Protein AF-A0A3S0AUT8-F1 (afdb_monomer)

Nearest PDB structures (foldseek):
  6fco-assembly3_F  TM=9.047E-01  e=3.636E-08  Thermochaetoides thermophila DSM 1495
  9jb5-assembly1_B  TM=8.619E-01  e=1.360E-07  Arabidopsis thaliana
  3t3k-assembly1_A  TM=8.242E-01  e=2.477E-07  Homo sapiens
  3s5d-assembly1_A-2  TM=8.615E-01  e=8.218E-07  Homo sapiens
  8pk8-assembly1_E  TM=8.365E-01  e=6.089E-07  Homo sapiens

Mean predicted aligned error: 2.94 Å

Radius of gyration: 12.82 Å; Cα contacts (8 Å, |Δi|>4): 149; chains: 1; bounding box: 31×25×32 Å

Foldseek 3Di:
DPLVVLVVLLVVLLVLVVVQCVVFPPVPQWDWDADPQWIWIQHPLGIKTWHADSVVSWIWIADSVPGIFTFHDDPNFTATPVGDTDQVVCCVVVVTRGDRD

Sequence (101 aa):
MKDSDFSIQVTNILNKIVEIIEAEDKEQLIDIDLSDNILTIVNEHGTYVINKQSAVKEIWLSSPVSGPFHFSYQAGVWQSRNGAILDKLLSDELQIKIDLK

Structure (mmCIF, N/CA/C/O backbone):
data_AF-A0A3S0AUT8-F1
#
_entry.id   AF-A0A3S0AUT8-F1
#
loop_
_atom_site.group_PDB
_atom_site.id
_atom_site.type_symbol
_atom_site.label_atom_id
_atom_site.label_alt_id
_atom_site.label_comp_id
_atom_site.label_asym_id
_atom_site.label_entity_id
_atom_site.label_seq_id
_atom_site.pdbx_PDB_ins_code
_atom_site.Cartn_x
_atom_site.Cartn_y
_atom_site.Cartn_z
_atom_site.occupancy
_atom_site.B_iso_or_equiv
_atom_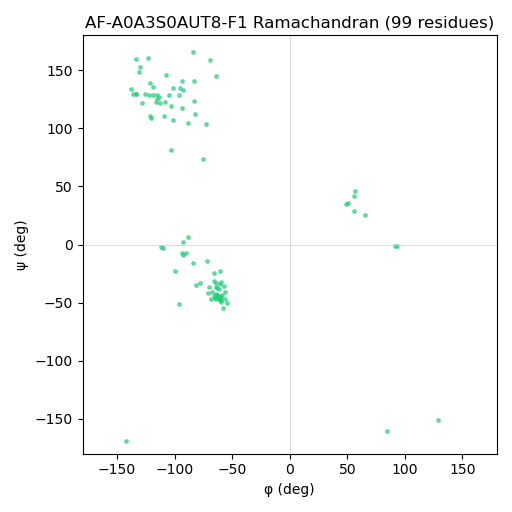site.auth_seq_id
_atom_site.auth_comp_id
_atom_site.auth_asym_id
_atom_site.auth_atom_id
_atom_site.pdbx_PDB_model_num
ATOM 1 N N . MET A 1 1 ? 13.085 3.262 -16.234 1.00 61.56 1 MET A N 1
ATOM 2 C CA . MET A 1 1 ? 13.179 3.847 -14.881 1.00 61.56 1 MET A CA 1
ATOM 3 C C . MET A 1 1 ? 14.428 3.311 -14.197 1.00 61.56 1 MET A C 1
ATOM 5 O O . MET A 1 1 ? 14.578 2.085 -14.154 1.00 61.56 1 MET A O 1
ATOM 9 N N . LYS A 1 2 ? 15.342 4.181 -13.744 1.00 75.44 2 LYS A N 1
ATOM 10 C CA . LYS A 1 2 ? 16.492 3.745 -12.931 1.00 75.44 2 LYS A CA 1
ATOM 11 C C . LYS A 1 2 ? 15.992 3.293 -11.555 1.00 75.44 2 LYS A C 1
ATOM 13 O O . LYS A 1 2 ? 14.899 3.672 -11.142 1.00 75.44 2 LYS A O 1
ATOM 18 N N . ASP A 1 3 ? 16.768 2.480 -10.850 1.00 73.81 3 ASP A N 1
ATOM 19 C CA . ASP A 1 3 ? 16.342 1.906 -9.561 1.00 73.81 3 ASP A CA 1
ATOM 20 C C . ASP A 1 3 ? 16.166 2.976 -8.470 1.00 73.81 3 ASP A C 1
ATOM 22 O O . ASP A 1 3 ? 15.276 2.868 -7.622 1.00 73.81 3 ASP A O 1
ATOM 26 N N . SER A 1 4 ? 16.964 4.047 -8.541 1.00 80.62 4 SER A N 1
ATOM 27 C CA . SER A 1 4 ? 16.810 5.251 -7.720 1.00 80.62 4 SER A CA 1
ATOM 28 C C . SER A 1 4 ? 15.455 5.921 -7.937 1.00 80.62 4 SER A C 1
ATOM 30 O O . SER A 1 4 ? 14.771 6.253 -6.975 1.00 80.62 4 SER A O 1
ATOM 32 N N . ASP A 1 5 ? 15.047 6.065 -9.197 1.00 88.12 5 ASP A N 1
ATOM 33 C CA . ASP A 1 5 ? 13.819 6.765 -9.576 1.00 88.12 5 ASP A CA 1
ATOM 34 C C . ASP A 1 5 ? 12.590 5.984 -9.096 1.00 88.12 5 ASP A C 1
ATOM 36 O O . ASP A 1 5 ? 11.661 6.569 -8.548 1.00 88.12 5 ASP A O 1
ATOM 40 N N . PHE A 1 6 ? 12.623 4.65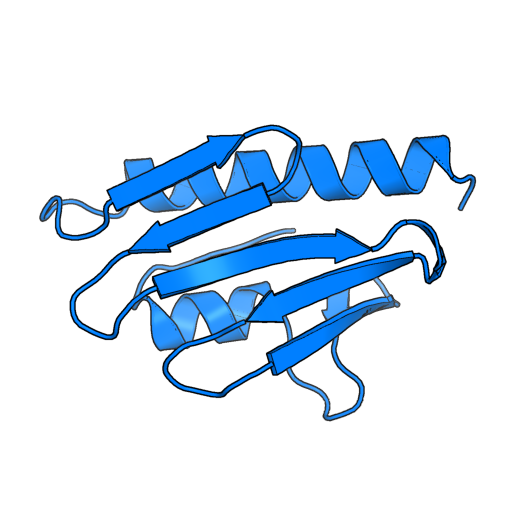2 -9.233 1.00 88.94 6 PHE A N 1
ATOM 41 C CA . PHE A 1 6 ? 11.583 3.764 -8.706 1.00 88.94 6 PHE A CA 1
ATOM 42 C C . PHE A 1 6 ? 11.459 3.893 -7.190 1.00 88.94 6 PHE A C 1
ATOM 44 O O . PHE A 1 6 ? 10.360 4.037 -6.662 1.00 88.94 6 PHE A O 1
ATOM 51 N N . SER A 1 7 ? 12.592 3.851 -6.485 1.00 90.00 7 SER A N 1
ATOM 52 C CA . SER A 1 7 ? 12.587 3.940 -5.028 1.00 90.00 7 SER A CA 1
ATOM 53 C C . SER A 1 7 ? 11.994 5.258 -4.551 1.00 90.00 7 SER A C 1
ATOM 55 O O . SER A 1 7 ? 11.121 5.228 -3.693 1.00 90.00 7 SER A O 1
ATOM 57 N N . ILE A 1 8 ? 12.413 6.381 -5.140 1.00 92.62 8 ILE A N 1
ATOM 58 C CA . ILE A 1 8 ? 11.878 7.709 -4.814 1.00 92.62 8 ILE A CA 1
ATOM 59 C C . ILE A 1 8 ? 10.378 7.774 -5.120 1.00 92.62 8 ILE A C 1
ATOM 61 O O . ILE A 1 8 ? 9.607 8.260 -4.297 1.00 92.62 8 ILE A O 1
ATOM 65 N N . GLN A 1 9 ? 9.946 7.248 -6.270 1.00 92.88 9 GLN A N 1
ATOM 66 C CA . GLN A 1 9 ? 8.534 7.234 -6.647 1.00 92.88 9 GLN A CA 1
ATOM 67 C C . GLN A 1 9 ? 7.678 6.466 -5.633 1.00 92.88 9 GLN A C 1
ATOM 69 O O . GLN A 1 9 ? 6.642 6.977 -5.212 1.00 92.88 9 GLN A O 1
ATOM 74 N N . VAL A 1 10 ? 8.101 5.265 -5.226 1.00 94.50 10 VAL A N 1
ATOM 75 C CA . VAL A 1 10 ? 7.352 4.463 -4.247 1.00 94.50 10 VAL A CA 1
ATOM 76 C C . VAL A 1 10 ? 7.337 5.150 -2.886 1.00 94.50 10 VAL A C 1
ATOM 78 O O . VAL A 1 10 ? 6.269 5.265 -2.298 1.00 94.50 10 VAL A O 1
ATOM 81 N N . THR A 1 11 ? 8.472 5.675 -2.411 1.00 94.75 11 THR A N 1
ATOM 82 C CA . THR A 1 11 ? 8.531 6.416 -1.140 1.00 94.75 11 THR A CA 1
ATOM 83 C C . THR A 1 11 ? 7.560 7.599 -1.135 1.00 94.75 11 THR A C 1
ATOM 85 O O . THR A 1 11 ? 6.784 7.747 -0.195 1.00 94.75 11 THR A O 1
ATOM 88 N N . ASN A 1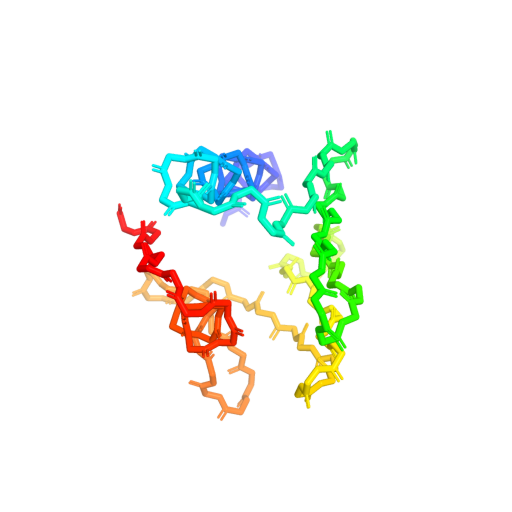 12 ? 7.536 8.403 -2.203 1.00 95.00 12 ASN A N 1
ATOM 89 C CA . ASN A 1 12 ? 6.622 9.543 -2.313 1.00 95.00 12 ASN A CA 1
ATOM 90 C C . ASN A 1 12 ? 5.152 9.113 -2.276 1.00 95.00 12 ASN A C 1
ATOM 92 O O . ASN A 1 12 ? 4.326 9.792 -1.677 1.00 95.00 12 ASN A O 1
ATOM 96 N N . ILE A 1 13 ? 4.825 7.984 -2.903 1.00 95.62 13 ILE A N 1
ATOM 97 C CA . ILE A 1 13 ? 3.457 7.465 -2.923 1.00 95.62 13 ILE A CA 1
ATOM 98 C C . ILE A 1 13 ? 3.036 6.936 -1.557 1.00 95.62 13 ILE A C 1
ATOM 100 O O . ILE A 1 13 ? 1.922 7.224 -1.137 1.00 95.62 13 ILE A O 1
ATOM 104 N N . LEU A 1 14 ? 3.908 6.215 -0.848 1.00 97.12 14 LEU A N 1
ATOM 105 C CA . LEU A 1 14 ? 3.603 5.748 0.506 1.00 97.12 14 LEU A CA 1
ATOM 106 C C . LEU A 1 14 ? 3.360 6.928 1.455 1.00 97.12 14 LEU A C 1
ATOM 108 O O . LEU A 1 14 ? 2.355 6.926 2.154 1.00 97.12 14 LEU A O 1
ATOM 112 N N . ASN A 1 15 ? 4.205 7.965 1.406 1.00 96.88 15 ASN A N 1
ATOM 113 C CA . ASN A 1 15 ? 3.986 9.195 2.177 1.00 96.88 15 ASN A CA 1
ATOM 114 C C . ASN A 1 15 ? 2.650 9.865 1.821 1.00 96.88 15 ASN A C 1
ATOM 116 O O . ASN A 1 15 ? 1.899 10.246 2.709 1.00 96.88 15 ASN A O 1
ATOM 120 N N . LYS A 1 16 ? 2.310 9.951 0.529 1.00 96.94 16 LYS A N 1
ATOM 121 C CA . LYS A 1 16 ? 1.038 10.536 0.087 1.00 96.94 16 LYS A CA 1
ATOM 122 C C . LYS A 1 16 ? -0.177 9.747 0.589 1.00 96.94 16 LYS A C 1
ATOM 124 O O . LYS A 1 16 ? -1.189 10.350 0.923 1.00 96.94 16 LYS A O 1
ATOM 129 N N . ILE A 1 17 ? -0.097 8.414 0.644 1.00 97.62 17 ILE A N 1
ATOM 130 C CA . ILE A 1 17 ? -1.163 7.584 1.230 1.00 97.62 17 ILE A CA 1
ATOM 131 C C . ILE A 1 17 ? -1.333 7.918 2.715 1.00 97.62 17 ILE A C 1
ATOM 133 O O . ILE A 1 17 ? -2.467 8.089 3.152 1.00 97.62 17 ILE A O 1
ATOM 137 N N . VAL A 1 18 ? -0.228 8.058 3.459 1.00 97.56 18 VAL A N 1
ATOM 138 C CA . VAL A 1 18 ? -0.261 8.455 4.876 1.00 97.56 18 VAL A CA 1
ATOM 139 C C . VAL A 1 18 ? -0.952 9.803 5.046 1.00 97.56 18 VAL A C 1
ATOM 141 O O . VAL A 1 18 ? -1.957 9.879 5.744 1.00 97.56 18 VAL A O 1
ATOM 144 N N . GLU A 1 19 ? -0.489 10.830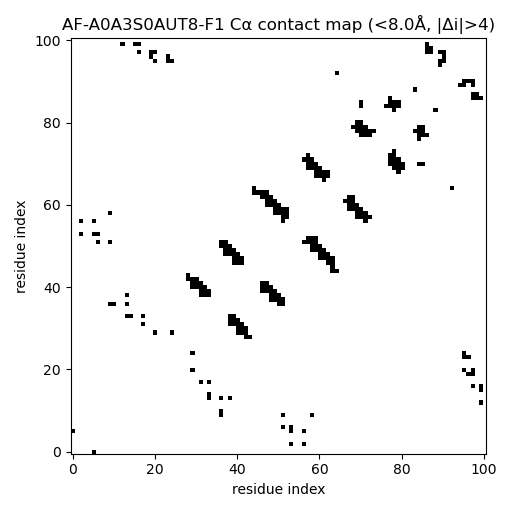 4.331 1.00 97.12 19 GLU A N 1
ATOM 145 C CA . GLU A 1 19 ? -1.051 12.186 4.407 1.00 97.12 19 GLU A CA 1
ATOM 146 C C . GLU A 1 19 ? -2.559 12.218 4.106 1.00 97.12 19 GLU A C 1
ATOM 148 O O . GLU A 1 19 ? -3.310 12.932 4.768 1.00 97.12 19 GLU A O 1
ATOM 153 N N . ILE A 1 20 ? -3.020 11.446 3.114 1.00 97.56 20 ILE A N 1
ATOM 154 C CA . ILE A 1 20 ? -4.444 11.374 2.762 1.00 97.56 20 ILE A CA 1
ATOM 155 C C . ILE A 1 20 ? -5.250 10.696 3.871 1.00 97.56 20 ILE A C 1
ATOM 157 O O . ILE A 1 20 ? -6.308 11.201 4.241 1.00 97.56 20 ILE A O 1
ATOM 161 N N . ILE A 1 21 ? -4.781 9.559 4.391 1.00 96.56 21 ILE A N 1
ATOM 162 C CA . ILE A 1 21 ? -5.501 8.823 5.437 1.00 96.56 21 ILE A CA 1
ATOM 163 C C . ILE A 1 21 ? -5.589 9.667 6.708 1.00 96.56 21 ILE A C 1
ATOM 165 O O . ILE A 1 21 ? -6.681 9.826 7.240 1.00 96.56 21 ILE A O 1
ATOM 169 N N . GLU A 1 22 ? -4.487 10.280 7.143 1.00 95.69 22 GLU A N 1
ATOM 170 C CA . GLU A 1 22 ? -4.470 11.153 8.325 1.00 95.69 22 GLU A CA 1
ATOM 171 C C . GLU A 1 22 ? -5.403 12.367 8.180 1.00 95.69 22 GLU A C 1
ATOM 173 O O . GLU A 1 22 ? -5.991 12.824 9.161 1.00 95.69 22 GLU A O 1
ATOM 178 N N . ALA A 1 23 ? -5.554 12.904 6.966 1.00 95.75 23 ALA A N 1
ATOM 179 C CA . ALA A 1 23 ? -6.435 14.040 6.706 1.00 95.75 23 ALA A CA 1
ATOM 180 C C . ALA A 1 23 ? -7.925 13.657 6.635 1.00 95.75 23 ALA A C 1
ATOM 182 O O . ALA A 1 23 ? -8.788 14.464 6.999 1.00 95.75 23 ALA A O 1
ATOM 183 N N . GLU A 1 24 ? -8.241 12.461 6.139 1.00 95.56 24 GLU A N 1
ATOM 184 C CA . GLU A 1 24 ? -9.615 12.035 5.854 1.00 95.56 24 GLU A CA 1
ATOM 185 C C . GLU A 1 24 ? -10.224 11.140 6.949 1.00 95.56 24 GLU A C 1
ATOM 187 O O . GLU A 1 24 ? -11.452 11.117 7.082 1.00 95.56 24 GLU A O 1
ATOM 192 N N . ASP A 1 25 ? -9.416 10.461 7.773 1.00 94.38 25 ASP A N 1
ATOM 193 C CA . ASP A 1 25 ? -9.880 9.648 8.909 1.00 94.38 25 ASP A CA 1
ATOM 194 C C . ASP A 1 25 ? -10.321 10.515 10.102 1.00 94.38 25 ASP A C 1
ATOM 196 O O . ASP A 1 25 ? -9.668 10.638 11.139 1.00 94.38 25 ASP A O 1
ATOM 200 N N . LYS A 1 26 ? -11.487 11.146 9.952 1.00 90.75 26 LYS A N 1
ATOM 201 C CA . LYS A 1 26 ? -12.077 12.038 10.966 1.00 90.75 26 LYS A CA 1
ATOM 202 C C . LYS A 1 26 ? -12.482 11.315 12.246 1.00 90.75 26 LYS A C 1
ATOM 204 O O . LYS A 1 26 ? -12.601 11.961 13.286 1.00 90.75 26 LYS A O 1
ATOM 209 N N . GLU A 1 27 ? -12.751 10.018 12.152 1.00 92.06 27 GLU A N 1
ATOM 210 C CA . GLU A 1 27 ? -13.214 9.195 13.269 1.00 92.06 27 GLU A CA 1
ATOM 211 C C . GLU A 1 27 ? -12.051 8.557 14.042 1.00 92.06 27 GLU A C 1
ATOM 213 O O . GLU A 1 27 ? -12.282 8.019 15.124 1.00 92.06 27 GLU A O 1
ATOM 218 N N . GLN A 1 28 ? -10.813 8.691 13.543 1.00 92.56 28 GLN A N 1
ATOM 219 C CA . GLN A 1 28 ? -9.596 8.125 14.138 1.00 92.56 28 GLN A CA 1
ATOM 220 C C . GLN A 1 28 ? -9.713 6.608 14.338 1.00 92.56 28 GLN A C 1
ATOM 222 O O . GLN A 1 28 ? -9.357 6.069 15.389 1.00 92.56 28 GLN A O 1
ATOM 227 N N . LEU A 1 29 ? -10.276 5.926 13.339 1.00 94.81 29 LEU A N 1
ATOM 228 C CA . LEU A 1 29 ? -10.482 4.476 13.347 1.00 94.81 29 LEU A CA 1
ATOM 229 C C . LEU A 1 29 ? -9.328 3.713 12.695 1.00 94.81 29 LEU A C 1
ATOM 231 O O . LEU A 1 29 ? -9.301 2.480 12.758 1.00 94.81 29 LEU A O 1
ATOM 235 N N . ILE A 1 30 ? -8.403 4.424 12.056 1.00 97.25 30 ILE A N 1
ATOM 236 C CA . ILE A 1 30 ? -7.284 3.856 11.323 1.00 97.25 30 ILE A CA 1
ATOM 237 C C . ILE A 1 30 ? -5.984 4.204 12.043 1.00 97.25 30 ILE A C 1
ATOM 239 O O . ILE A 1 30 ? -5.635 5.369 12.214 1.00 97.25 30 ILE A O 1
ATOM 243 N N . ASP A 1 31 ? -5.241 3.170 12.428 1.00 97.56 31 ASP A N 1
ATOM 244 C CA . ASP A 1 31 ? -3.861 3.314 12.889 1.00 97.56 31 ASP A CA 1
ATOM 245 C C . ASP A 1 31 ? -2.912 3.133 11.699 1.00 97.56 31 ASP A C 1
ATOM 247 O O . ASP A 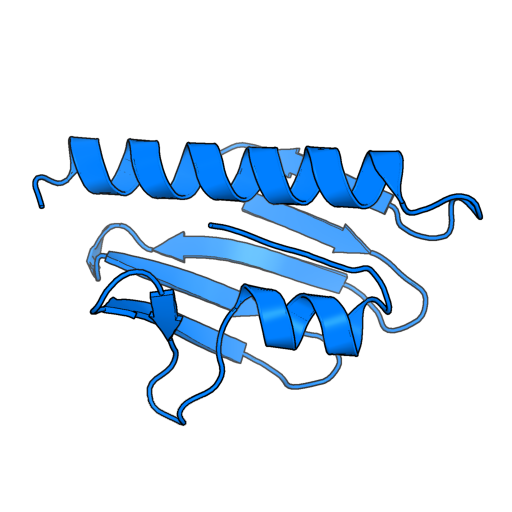1 31 ? -3.076 2.209 10.893 1.00 97.56 31 ASP A O 1
ATOM 251 N N . ILE A 1 32 ? -1.940 4.031 11.565 1.00 97.31 32 ILE A N 1
ATOM 252 C CA . ILE A 1 32 ? -1.046 4.100 10.413 1.00 97.31 32 ILE A CA 1
ATOM 253 C C . ILE A 1 32 ? 0.405 4.258 10.858 1.00 97.31 32 ILE A C 1
ATOM 255 O O . ILE A 1 32 ? 0.747 5.136 11.645 1.00 97.31 32 ILE A O 1
ATOM 259 N N . ASP A 1 33 ? 1.274 3.407 10.318 1.00 97.88 33 ASP A N 1
ATOM 260 C CA . ASP A 1 33 ? 2.711 3.440 10.580 1.00 97.88 33 ASP A CA 1
ATOM 261 C C . ASP A 1 33 ? 3.487 3.258 9.276 1.00 97.88 33 ASP A C 1
ATOM 263 O O . ASP A 1 33 ? 3.234 2.329 8.505 1.00 97.88 33 ASP A O 1
ATOM 267 N N . LEU A 1 34 ? 4.448 4.145 9.025 1.00 97.56 34 LEU A N 1
ATOM 268 C CA . LEU A 1 34 ? 5.350 4.062 7.883 1.00 97.56 34 LEU A CA 1
ATOM 269 C C . LEU A 1 34 ? 6.793 3.985 8.373 1.00 97.56 34 LEU A C 1
ATOM 271 O O . LEU A 1 34 ? 7.375 4.982 8.799 1.00 97.56 34 LEU A O 1
ATOM 275 N N . SER A 1 35 ? 7.400 2.811 8.220 1.00 95.19 35 SER A N 1
ATOM 276 C CA . SER A 1 35 ? 8.785 2.559 8.614 1.00 95.19 35 SER A CA 1
ATOM 277 C C . SER A 1 35 ? 9.535 1.823 7.510 1.00 95.19 35 SER A C 1
ATOM 279 O O . SER A 1 35 ? 9.050 0.838 6.960 1.00 95.19 35 SER A O 1
ATOM 281 N N . ASP A 1 36 ? 10.709 2.326 7.119 1.00 90.00 36 ASP A N 1
ATOM 282 C CA . ASP A 1 36 ? 11.575 1.720 6.094 1.00 90.00 36 ASP A CA 1
ATOM 283 C C . ASP A 1 36 ? 10.876 1.356 4.759 1.00 90.00 36 ASP A C 1
ATOM 285 O O . ASP A 1 36 ? 11.261 0.414 4.064 1.00 90.00 36 ASP A O 1
ATOM 289 N N . ASN A 1 37 ? 9.901 2.162 4.315 1.00 89.62 37 ASN A N 1
ATOM 290 C CA . ASN A 1 37 ? 9.045 1.906 3.134 1.00 89.62 37 ASN A CA 1
ATOM 291 C C . ASN A 1 37 ? 8.123 0.685 3.269 1.00 89.62 37 ASN A C 1
ATOM 293 O O . ASN A 1 37 ? 7.731 0.078 2.265 1.00 89.62 37 ASN A O 1
ATOM 297 N N . ILE A 1 38 ? 7.795 0.330 4.503 1.00 95.94 38 ILE A N 1
ATOM 298 C CA . ILE A 1 38 ? 6.720 -0.579 4.857 1.00 95.94 38 ILE A CA 1
ATOM 299 C C . ILE A 1 38 ? 5.644 0.283 5.504 1.00 95.94 38 ILE A C 1
ATOM 301 O O . ILE A 1 38 ? 5.847 0.842 6.578 1.00 95.94 38 ILE A O 1
ATOM 305 N N . LEU A 1 39 ? 4.527 0.426 4.802 1.00 98.38 39 LEU A N 1
ATOM 306 C CA . LEU A 1 39 ? 3.335 1.088 5.298 1.00 98.38 39 LEU A CA 1
ATOM 307 C C . LEU A 1 39 ? 2.412 0.025 5.888 1.00 98.38 39 LEU A C 1
ATOM 309 O O . LEU A 1 39 ? 1.954 -0.869 5.173 1.00 98.38 39 LEU A O 1
ATOM 313 N N . THR A 1 40 ? 2.153 0.128 7.181 1.00 98.56 40 THR A N 1
ATOM 314 C CA . THR A 1 40 ? 1.189 -0.692 7.909 1.00 98.56 40 THR A CA 1
ATOM 315 C C . THR A 1 40 ? -0.041 0.157 8.189 1.00 98.56 40 THR A C 1
ATOM 317 O O . THR A 1 40 ? 0.079 1.268 8.696 1.00 98.56 40 THR A O 1
ATOM 320 N N . ILE A 1 41 ? -1.218 -0.358 7.843 1.00 98.38 41 ILE A N 1
ATOM 321 C CA . ILE A 1 41 ? -2.504 0.291 8.121 1.00 98.38 41 ILE A CA 1
ATOM 322 C C . ILE A 1 41 ? -3.358 -0.721 8.877 1.00 98.38 41 ILE A C 1
ATOM 324 O O . ILE A 1 41 ? -3.488 -1.865 8.438 1.00 98.38 41 ILE A O 1
ATOM 328 N N . VAL A 1 42 ? -3.932 -0.332 10.008 1.00 98.19 42 VAL A N 1
ATOM 329 C CA . VAL A 1 42 ? -4.792 -1.192 10.827 1.00 98.19 42 VAL A CA 1
ATOM 330 C C . VAL A 1 42 ? -6.153 -0.535 10.979 1.00 98.19 42 VAL A C 1
ATOM 332 O O . VAL A 1 42 ? -6.244 0.620 11.375 1.00 98.19 42 VAL A O 1
ATOM 335 N N . ASN A 1 43 ? -7.210 -1.284 10.680 1.00 96.56 43 ASN A N 1
ATOM 336 C CA . ASN A 1 43 ? -8.590 -0.872 10.927 1.00 96.56 43 ASN A CA 1
ATOM 337 C C . ASN A 1 43 ? -9.437 -2.072 11.392 1.00 96.56 43 ASN A C 1
ATOM 339 O O . ASN A 1 43 ? -8.911 -3.153 11.672 1.00 96.56 43 ASN A O 1
ATOM 343 N N . GLU A 1 44 ? -10.760 -1.908 11.451 1.00 96.19 44 GLU A N 1
ATOM 344 C CA . GLU A 1 44 ? -11.689 -2.967 11.872 1.00 96.19 44 GLU A CA 1
ATOM 345 C C . GLU A 1 44 ? -11.669 -4.232 10.992 1.00 96.19 44 GLU A C 1
ATOM 347 O O . GLU A 1 44 ? -12.036 -5.313 11.456 1.00 96.19 44 GLU A O 1
ATOM 352 N N 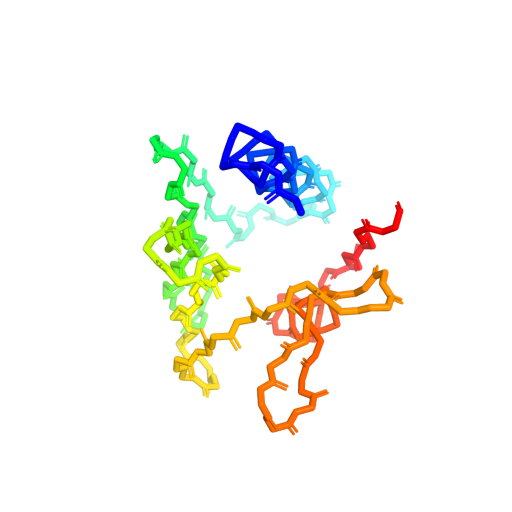. HIS A 1 45 ? -11.224 -4.128 9.736 1.00 95.81 45 HIS A N 1
ATOM 353 C CA . HIS A 1 45 ? -11.115 -5.261 8.815 1.00 95.81 45 HIS A CA 1
ATOM 354 C C . HIS A 1 45 ? -9.811 -6.050 8.996 1.00 95.81 45 HIS A C 1
ATOM 356 O O . HIS A 1 45 ? -9.718 -7.186 8.530 1.00 95.81 45 HIS A O 1
ATOM 362 N N . GLY A 1 46 ? -8.813 -5.485 9.683 1.00 97.56 46 GLY A N 1
ATOM 363 C CA . GLY A 1 46 ? -7.535 -6.125 9.979 1.00 97.56 46 GLY A CA 1
ATOM 364 C C . GLY A 1 46 ? -6.335 -5.260 9.602 1.00 97.56 46 GLY A C 1
ATOM 365 O O . GLY A 1 46 ? -6.394 -4.033 9.626 1.00 97.56 46 GLY A O 1
ATOM 366 N N . THR A 1 47 ? -5.224 -5.919 9.266 1.00 98.38 47 THR A N 1
ATOM 367 C CA . THR A 1 47 ? -3.945 -5.261 8.969 1.00 98.38 47 THR A CA 1
ATOM 368 C C . THR A 1 47 ? -3.622 -5.330 7.483 1.00 98.38 47 THR A C 1
ATOM 370 O O . THR A 1 47 ? -3.484 -6.416 6.917 1.00 98.38 47 THR A O 1
ATOM 373 N N . TYR A 1 48 ? -3.435 -4.164 6.879 1.00 98.62 48 TYR A N 1
ATOM 374 C CA . TYR A 1 48 ? -2.878 -3.991 5.549 1.00 98.62 48 TYR A CA 1
ATOM 375 C C . TYR A 1 48 ? -1.376 -3.764 5.668 1.00 98.62 48 TYR A C 1
ATOM 377 O O . TYR A 1 48 ? -0.916 -3.032 6.545 1.00 98.62 48 TYR A O 1
ATOM 385 N N . VAL A 1 49 ? -0.612 -4.355 4.755 1.00 98.50 49 VAL A N 1
ATOM 386 C CA . VAL A 1 49 ? 0.828 -4.097 4.634 1.00 98.50 49 VAL A CA 1
ATOM 387 C C . VAL A 1 49 ? 1.139 -3.753 3.190 1.00 98.50 49 VAL A C 1
ATOM 389 O O . VAL A 1 49 ? 0.888 -4.560 2.299 1.00 98.50 49 VAL A O 1
ATOM 392 N N . ILE A 1 50 ? 1.709 -2.576 2.956 1.00 98.38 50 ILE A N 1
ATOM 393 C CA . ILE A 1 50 ? 2.153 -2.114 1.641 1.00 98.38 50 ILE A CA 1
ATOM 394 C C . ILE A 1 50 ? 3.667 -1.953 1.694 1.00 98.38 50 ILE A C 1
ATOM 396 O O . ILE A 1 50 ? 4.188 -1.209 2.522 1.00 98.38 50 ILE A O 1
ATOM 400 N N . ASN A 1 51 ? 4.397 -2.640 0.819 1.00 96.06 51 ASN A N 1
ATOM 401 C CA . ASN A 1 51 ? 5.852 -2.551 0.777 1.00 96.06 51 ASN A CA 1
ATOM 402 C C . ASN A 1 51 ? 6.403 -2.374 -0.644 1.00 96.06 51 ASN A C 1
ATOM 404 O O . ASN A 1 51 ? 5.774 -2.690 -1.659 1.00 96.06 51 ASN A O 1
ATOM 408 N N . LYS A 1 52 ? 7.635 -1.869 -0.704 1.00 93.88 52 LYS A N 1
ATOM 409 C CA . LYS A 1 52 ? 8.414 -1.767 -1.940 1.00 93.88 52 LYS A CA 1
ATOM 410 C C . LYS A 1 52 ? 9.116 -3.092 -2.258 1.00 93.88 52 LYS A C 1
ATOM 412 O O . LYS A 1 52 ? 9.968 -3.537 -1.492 1.00 93.88 52 LYS A O 1
ATOM 417 N N . GLN A 1 53 ? 8.873 -3.656 -3.442 1.00 91.88 53 GLN A N 1
ATOM 418 C CA . GLN A 1 53 ? 9.585 -4.830 -3.965 1.00 91.88 53 GLN A CA 1
ATOM 419 C C . GLN A 1 53 ? 10.618 -4.421 -5.024 1.00 91.88 53 GLN A C 1
ATOM 421 O O . GLN A 1 53 ? 10.386 -4.505 -6.232 1.00 91.88 53 GLN A O 1
ATOM 426 N N . SER A 1 54 ? 11.795 -3.975 -4.568 1.00 88.19 54 SER A N 1
ATOM 427 C CA . SER A 1 54 ? 12.850 -3.411 -5.431 1.00 88.19 54 SER A CA 1
ATOM 428 C C . SER A 1 54 ? 13.329 -4.351 -6.541 1.00 88.19 54 SER A C 1
ATOM 430 O O . SER A 1 54 ? 13.607 -3.885 -7.642 1.00 88.19 54 SER A O 1
ATOM 432 N N . ALA A 1 55 ? 13.401 -5.662 -6.282 1.00 90.06 55 ALA A N 1
ATOM 433 C CA . ALA A 1 55 ? 13.914 -6.638 -7.249 1.00 90.06 55 ALA A CA 1
ATOM 434 C C . ALA A 1 55 ? 13.050 -6.739 -8.519 1.00 90.06 55 ALA A C 1
ATOM 436 O O . ALA A 1 55 ? 13.576 -6.956 -9.608 1.00 90.06 55 ALA A O 1
ATOM 437 N N . VAL A 1 56 ? 11.734 -6.556 -8.379 1.00 92.62 56 VAL A N 1
ATOM 438 C CA . VAL A 1 56 ? 10.757 -6.666 -9.477 1.00 92.62 56 VAL A CA 1
ATOM 439 C C . VAL A 1 56 ? 10.148 -5.322 -9.880 1.00 92.62 56 VAL A C 1
ATOM 441 O O . VAL A 1 56 ? 9.412 -5.260 -10.858 1.00 92.62 56 VAL A O 1
ATOM 444 N N . LYS A 1 57 ? 10.505 -4.234 -9.185 1.00 94.00 57 LYS A N 1
ATOM 445 C CA . LYS A 1 57 ? 9.961 -2.879 -9.388 1.00 94.00 57 LYS A CA 1
ATOM 446 C C . LYS A 1 57 ? 8.440 -2.823 -9.243 1.00 94.00 57 LYS A C 1
ATOM 448 O O . LYS A 1 57 ? 7.746 -2.193 -10.041 1.00 94.00 57 LYS A O 1
ATOM 453 N N . GLU A 1 58 ? 7.943 -3.463 -8.193 1.00 96.50 58 GLU A N 1
ATOM 454 C CA . GLU A 1 58 ? 6.521 -3.503 -7.859 1.00 96.50 58 GLU A CA 1
ATOM 455 C C . GLU A 1 58 ? 6.265 -2.964 -6.450 1.00 96.50 58 GLU A C 1
ATOM 457 O O . GLU A 1 58 ? 7.161 -2.917 -5.601 1.00 96.50 58 GLU A O 1
ATOM 462 N N . ILE A 1 59 ? 5.019 -2.583 -6.203 1.00 97.44 59 ILE A N 1
ATOM 463 C CA . ILE A 1 59 ? 4.470 -2.433 -4.857 1.00 97.44 59 ILE A CA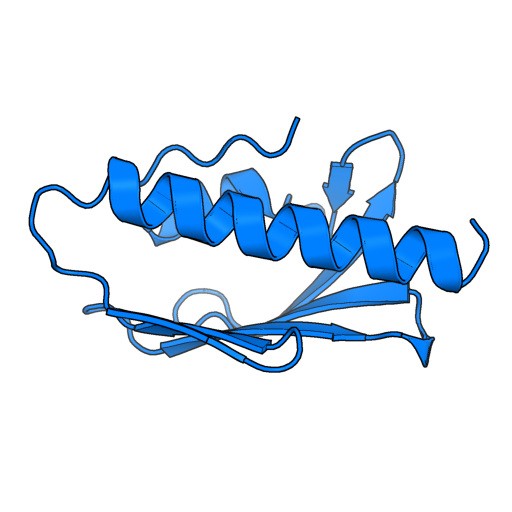 1
ATOM 464 C C . ILE A 1 59 ? 3.736 -3.730 -4.536 1.00 97.44 59 ILE A C 1
ATOM 466 O O . ILE A 1 59 ? 2.899 -4.167 -5.329 1.00 97.44 59 ILE A O 1
ATOM 470 N N . TRP A 1 60 ? 4.033 -4.339 -3.392 1.00 97.81 60 TRP A N 1
ATOM 471 C CA . TRP A 1 60 ? 3.232 -5.447 -2.883 1.00 97.81 60 TRP A CA 1
ATOM 472 C C . TRP A 1 60 ? 2.313 -4.952 -1.776 1.00 97.81 60 TRP A C 1
ATOM 474 O O . TRP A 1 60 ? 2.720 -4.184 -0.908 1.00 97.81 60 TRP A O 1
ATOM 484 N N . LEU A 1 61 ? 1.061 -5.382 -1.852 1.00 98.38 61 LEU A N 1
ATOM 485 C CA . LEU A 1 61 ? 0.014 -5.122 -0.877 1.00 98.38 61 LEU A CA 1
ATOM 486 C C . LEU A 1 61 ? -0.437 -6.468 -0.328 1.00 98.38 61 LEU A C 1
ATOM 488 O O . LEU A 1 61 ? -0.798 -7.348 -1.101 1.00 98.38 61 LEU A O 1
ATOM 492 N N . SER A 1 62 ? -0.478 -6.607 0.986 1.00 98.38 62 SER A N 1
ATOM 493 C CA . SER A 1 62 ? -1.265 -7.619 1.679 1.00 98.38 62 SER A CA 1
ATOM 494 C C . SER A 1 62 ? -2.526 -6.945 2.204 1.00 98.38 62 SER A C 1
ATOM 496 O O . SER A 1 62 ? -2.425 -6.170 3.150 1.00 98.38 62 SER A O 1
ATOM 498 N N . SER A 1 63 ? -3.686 -7.213 1.598 1.00 98.06 63 SER A N 1
ATOM 499 C CA . SER A 1 63 ? -4.990 -6.758 2.098 1.00 98.06 63 SER A CA 1
ATOM 500 C C . SER A 1 63 ? -5.653 -7.858 2.942 1.00 98.06 63 SER A C 1
ATOM 502 O O . SER A 1 63 ? -5.685 -9.015 2.504 1.00 98.06 63 SER A O 1
ATOM 504 N N . PRO A 1 64 ? -6.219 -7.537 4.122 1.00 98.25 64 PRO A N 1
ATOM 505 C CA . PRO A 1 64 ? -7.028 -8.473 4.898 1.00 98.25 64 PRO A CA 1
ATOM 506 C C . PRO A 1 64 ? -8.402 -8.746 4.255 1.00 98.25 64 PRO A C 1
ATOM 508 O O . PRO A 1 64 ? -9.061 -9.712 4.632 1.00 98.25 64 PRO A O 1
ATOM 511 N N . VAL A 1 65 ? -8.827 -7.934 3.276 1.00 97.69 65 VAL A N 1
ATOM 512 C CA . VAL A 1 65 ? -10.132 -8.042 2.600 1.00 97.69 65 VAL A CA 1
ATOM 513 C C . VAL A 1 65 ? -10.018 -8.828 1.295 1.00 97.69 65 VAL A C 1
ATOM 515 O O . VAL A 1 65 ? -10.763 -9.783 1.071 1.00 97.69 65 VAL A O 1
ATOM 518 N N . SER A 1 66 ? -9.077 -8.447 0.429 1.00 97.19 66 SER A N 1
ATOM 519 C CA . SER A 1 66 ? -8.956 -8.982 -0.935 1.00 97.19 66 SER A CA 1
ATOM 520 C C . SER A 1 66 ? -7.708 -9.839 -1.165 1.00 97.19 66 SER A C 1
ATOM 522 O O . SER A 1 66 ? -7.550 -10.426 -2.239 1.00 97.19 66 SER A O 1
ATOM 524 N N . GLY A 1 67 ? -6.846 -9.975 -0.155 1.00 96.69 67 GLY A N 1
ATOM 525 C CA . GLY A 1 67 ? -5.628 -10.776 -0.218 1.00 96.69 67 GLY A CA 1
ATOM 526 C C . GLY A 1 67 ? -4.433 -10.030 -0.826 1.00 96.69 67 GLY A C 1
ATOM 527 O O . GLY A 1 67 ? -4.381 -8.799 -0.816 1.00 96.69 67 GLY A O 1
ATOM 528 N N . PRO A 1 68 ? -3.410 -10.760 -1.303 1.00 97.62 68 PRO A N 1
ATOM 529 C CA . PRO A 1 68 ? -2.178 -10.149 -1.771 1.00 97.62 68 PRO A CA 1
ATOM 530 C C . PRO A 1 68 ? -2.264 -9.655 -3.221 1.00 97.62 68 PRO A C 1
ATOM 532 O O . PRO A 1 68 ? -2.767 -10.349 -4.107 1.00 97.62 68 PRO A O 1
ATOM 535 N N . PHE A 1 69 ? -1.661 -8.499 -3.489 1.00 98.19 69 PHE A N 1
ATOM 536 C CA . PHE A 1 69 ? -1.530 -7.908 -4.818 1.00 98.19 69 PHE A CA 1
ATOM 537 C C . PHE A 1 69 ? -0.094 -7.485 -5.098 1.00 98.19 69 PHE A C 1
ATOM 539 O O . PHE A 1 69 ? 0.638 -7.051 -4.215 1.00 98.19 69 PHE A O 1
ATOM 546 N N . HIS A 1 70 ? 0.271 -7.567 -6.373 1.00 97.81 70 HIS A N 1
ATOM 547 C CA . HIS A 1 70 ? 1.477 -6.972 -6.931 1.00 97.81 70 HIS A CA 1
ATOM 548 C C . HIS A 1 70 ? 1.059 -5.901 -7.927 1.00 97.81 70 HIS A C 1
ATOM 550 O O . HIS A 1 70 ? 0.301 -6.202 -8.853 1.00 97.81 70 HIS A O 1
ATOM 556 N N . PHE A 1 71 ? 1.549 -4.679 -7.749 1.00 97.75 71 PHE A N 1
ATOM 557 C CA . PHE A 1 71 ? 1.272 -3.549 -8.625 1.00 97.75 71 PHE A CA 1
ATOM 558 C C . PHE A 1 71 ? 2.539 -3.110 -9.341 1.00 97.75 71 PHE A C 1
ATOM 560 O O . PHE A 1 71 ? 3.549 -2.790 -8.715 1.00 97.75 71 PHE A O 1
ATOM 567 N N . SER A 1 72 ? 2.451 -3.021 -10.662 1.00 96.31 72 SER A N 1
ATOM 568 C CA . SER A 1 72 ? 3.500 -2.465 -11.514 1.00 96.31 72 SER A CA 1
ATOM 569 C C . SER A 1 72 ? 3.059 -1.103 -12.045 1.00 96.31 72 SER A C 1
ATOM 571 O O . SER A 1 72 ? 1.871 -0.883 -12.293 1.00 96.31 72 SER A O 1
ATOM 573 N N . TYR A 1 73 ? 4.003 -0.178 -12.213 1.00 94.38 73 TYR A N 1
ATOM 574 C CA . TYR A 1 73 ? 3.690 1.144 -12.746 1.00 94.38 73 TYR A CA 1
ATOM 575 C C . TYR A 1 73 ? 3.613 1.105 -14.274 1.00 94.38 73 TYR A C 1
ATOM 577 O O . TYR A 1 73 ? 4.625 0.900 -14.950 1.00 94.38 73 TYR A O 1
ATOM 585 N N . GLN A 1 74 ? 2.418 1.307 -14.827 1.00 90.50 74 GLN A N 1
ATOM 586 C CA . GLN A 1 74 ? 2.159 1.286 -16.266 1.00 90.50 74 GLN A CA 1
ATOM 587 C C . GLN A 1 74 ? 1.224 2.431 -16.649 1.00 90.50 74 GLN A C 1
ATOM 589 O O . GLN A 1 74 ? 0.221 2.667 -15.986 1.00 90.50 74 GLN A O 1
ATOM 594 N N . ALA A 1 75 ? 1.554 3.156 -17.723 1.00 88.69 75 ALA A N 1
ATOM 595 C CA . ALA A 1 75 ? 0.712 4.225 -18.277 1.00 88.69 75 ALA A CA 1
ATOM 596 C C . ALA A 1 75 ? 0.198 5.255 -17.241 1.00 88.69 75 ALA A C 1
ATOM 598 O O . ALA A 1 75 ? -0.915 5.763 -17.356 1.00 88.69 75 ALA A O 1
ATOM 599 N N . GLY A 1 76 ? 1.011 5.572 -16.228 1.00 89.81 76 GLY A N 1
ATOM 600 C CA . GLY A 1 76 ? 0.665 6.564 -15.209 1.00 89.81 76 GLY A CA 1
ATOM 601 C C . GLY A 1 76 ? -0.040 6.013 -13.967 1.00 89.81 76 GLY A C 1
ATOM 602 O O . GLY A 1 76 ? -0.319 6.792 -13.061 1.00 89.81 76 GLY A O 1
ATOM 603 N N . VAL A 1 77 ? -0.318 4.708 -13.894 1.00 93.62 77 VAL A N 1
ATOM 604 C CA . VAL A 1 77 ? -1.059 4.085 -12.785 1.00 93.62 77 VAL A CA 1
ATOM 605 C C . VAL A 1 77 ? -0.335 2.864 -12.218 1.00 93.62 77 VAL A C 1
ATOM 607 O O . VAL A 1 77 ? 0.413 2.184 -12.919 1.00 93.62 77 VAL A O 1
ATOM 610 N N . TRP A 1 78 ? -0.572 2.571 -10.938 1.00 96.38 78 TRP A N 1
ATOM 611 C CA . TRP A 1 78 ? -0.147 1.324 -10.297 1.00 96.38 78 TRP A CA 1
ATOM 612 C C . TRP A 1 78 ? -1.228 0.274 -10.484 1.00 96.38 78 TRP A C 1
ATOM 614 O O . TRP A 1 78 ? -2.277 0.340 -9.841 1.00 96.38 78 TRP A O 1
ATOM 624 N N . GLN A 1 79 ? -0.977 -0.67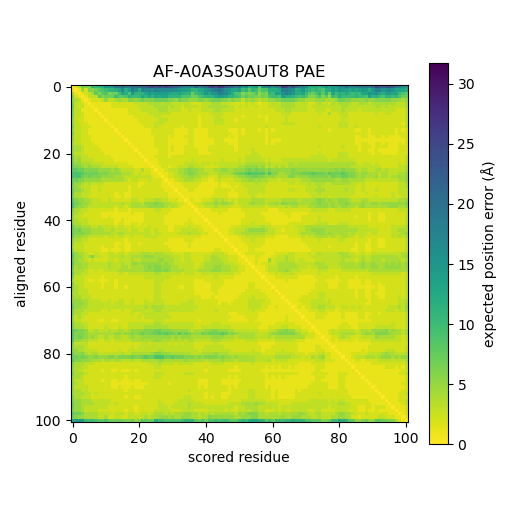2 -11.385 1.00 97.25 79 GLN A N 1
ATOM 625 C CA . GLN A 1 79 ? -1.953 -1.676 -11.785 1.00 97.25 79 GLN A CA 1
ATOM 626 C C . GLN A 1 79 ? -1.430 -3.087 -11.526 1.00 97.25 79 GLN A C 1
ATOM 628 O O . GLN A 1 79 ? -0.259 -3.399 -11.774 1.00 97.25 79 GLN A O 1
ATOM 633 N N . SER A 1 80 ? -2.310 -3.947 -11.026 1.00 97.19 80 SER A N 1
ATOM 634 C CA . SER A 1 80 ? -2.041 -5.366 -10.847 1.00 97.19 80 SER A CA 1
ATOM 635 C C . SER A 1 80 ? -2.296 -6.162 -12.125 1.00 97.19 80 SER A C 1
ATOM 637 O O . SER A 1 80 ? -2.974 -5.721 -13.055 1.00 97.19 80 SER A O 1
ATOM 639 N N . ARG A 1 81 ? -1.812 -7.408 -12.159 1.00 93.69 81 ARG A N 1
ATOM 640 C CA . ARG A 1 81 ? -2.020 -8.312 -13.304 1.00 93.69 81 ARG A CA 1
ATOM 641 C C . ARG A 1 81 ? -3.498 -8.594 -13.602 1.00 93.69 81 ARG A C 1
ATOM 643 O O . ARG A 1 81 ? -3.847 -8.812 -14.757 1.00 93.69 81 ARG A O 1
ATOM 650 N N . ASN A 1 82 ? -4.353 -8.613 -12.579 1.00 92.31 82 ASN A N 1
ATOM 651 C CA . ASN A 1 82 ? -5.795 -8.833 -12.728 1.00 92.31 82 ASN A CA 1
ATOM 652 C C . ASN A 1 82 ? -6.587 -7.533 -12.965 1.00 92.31 82 ASN A C 1
ATOM 654 O O . ASN A 1 82 ? -7.812 -7.577 -13.022 1.00 92.31 82 ASN A O 1
ATOM 658 N N . GLY A 1 83 ? -5.905 -6.397 -13.140 1.00 94.94 83 GLY A N 1
ATOM 659 C CA . GLY A 1 83 ? -6.511 -5.130 -13.539 1.00 94.94 83 GLY A CA 1
ATOM 660 C C . GLY A 1 83 ? -6.921 -4.206 -12.393 1.00 94.94 83 GLY A C 1
ATOM 661 O O . GLY A 1 83 ? -7.376 -3.098 -12.678 1.00 94.94 83 GLY A O 1
ATOM 662 N N . ALA A 1 84 ? -6.730 -4.609 -11.132 1.00 96.69 84 ALA A N 1
ATOM 663 C CA . ALA A 1 84 ? -6.952 -3.738 -9.981 1.00 96.69 84 ALA A CA 1
ATOM 664 C C . ALA A 1 84 ? -5.974 -2.554 -10.001 1.00 96.69 84 ALA A C 1
ATOM 666 O O . ALA A 1 84 ? -4.825 -2.684 -10.428 1.00 96.69 84 ALA A O 1
ATOM 667 N N . ILE A 1 85 ? -6.438 -1.395 -9.539 1.00 97.25 85 ILE A N 1
ATOM 668 C CA . ILE A 1 85 ? -5.657 -0.156 -9.485 1.00 97.25 85 ILE A CA 1
ATOM 669 C C . ILE A 1 85 ? -5.493 0.212 -8.010 1.00 97.25 85 ILE A C 1
ATOM 671 O O . ILE A 1 85 ? -6.486 0.228 -7.289 1.00 97.25 85 ILE A O 1
ATOM 675 N N . LEU A 1 86 ? -4.256 0.461 -7.569 1.00 97.44 86 LEU A N 1
ATOM 676 C CA . LEU A 1 86 ? -3.899 0.588 -6.148 1.00 97.44 86 LEU A CA 1
ATOM 677 C C . LEU A 1 86 ? -4.731 1.638 -5.395 1.00 97.44 86 LEU A C 1
ATOM 679 O O . LEU A 1 86 ? -5.275 1.339 -4.339 1.00 97.44 86 LEU A O 1
ATOM 683 N N . ASP A 1 87 ? -4.835 2.852 -5.937 1.00 96.81 87 ASP A N 1
ATOM 684 C CA . ASP A 1 87 ? -5.553 3.970 -5.313 1.00 96.81 87 ASP A CA 1
ATOM 685 C C . ASP A 1 87 ? -7.054 3.693 -5.185 1.00 96.81 87 ASP A C 1
ATOM 687 O O . ASP A 1 87 ? -7.640 3.913 -4.128 1.00 96.81 87 ASP A O 1
ATOM 691 N N . LYS A 1 88 ? -7.663 3.128 -6.230 1.00 97.56 88 LYS A N 1
ATOM 692 C CA . LYS A 1 88 ? -9.067 2.709 -6.219 1.00 97.56 88 LYS A CA 1
ATOM 693 C C . LYS A 1 88 ? -9.323 1.579 -5.234 1.00 97.56 88 LYS A C 1
ATOM 695 O O . LYS A 1 88 ? -10.270 1.669 -4.469 1.00 97.56 88 LYS A O 1
ATOM 700 N N . LEU A 1 89 ? -8.473 0.551 -5.234 1.00 97.88 89 LEU A N 1
ATOM 701 C CA . LEU A 1 89 ? -8.619 -0.591 -4.334 1.00 97.88 89 LEU A CA 1
ATOM 702 C C . LEU A 1 89 ? -8.567 -0.139 -2.873 1.00 97.88 89 LEU A C 1
ATOM 704 O O . LEU A 1 89 ? -9.461 -0.468 -2.104 1.00 97.88 89 LEU A O 1
ATOM 708 N N . LEU A 1 90 ? -7.557 0.657 -2.507 1.00 97.56 90 LEU A N 1
ATOM 709 C CA . LEU A 1 90 ? -7.458 1.202 -1.154 1.00 97.56 90 LEU A CA 1
ATOM 710 C C . LEU A 1 90 ? -8.623 2.142 -0.839 1.00 97.56 90 LEU A C 1
ATOM 712 O O . LEU A 1 90 ? -9.110 2.127 0.286 1.00 97.56 90 LEU A O 1
ATOM 716 N N . SER A 1 91 ? -9.097 2.923 -1.816 1.00 97.38 91 SER A N 1
ATOM 717 C CA . SER A 1 91 ? -10.251 3.796 -1.593 1.00 97.38 91 SER A CA 1
ATOM 718 C C . SER A 1 91 ? -11.519 3.015 -1.273 1.00 97.38 91 SER A C 1
ATOM 720 O O . SER A 1 91 ? -12.260 3.377 -0.361 1.00 97.38 91 SER A O 1
ATOM 722 N N . ASP A 1 92 ? -11.752 1.933 -2.011 1.00 97.25 92 ASP A N 1
ATOM 723 C CA . ASP A 1 92 ? -12.911 1.069 -1.833 1.00 97.25 92 ASP A CA 1
ATOM 724 C C . ASP A 1 92 ? -12.809 0.266 -0.524 1.00 97.25 92 ASP A C 1
ATOM 726 O O . ASP A 1 92 ? -13.812 0.065 0.151 1.00 97.25 92 ASP A O 1
ATOM 730 N N . GLU A 1 93 ? -11.617 -0.178 -0.119 1.00 97.12 93 GLU A N 1
ATOM 731 C CA . GLU A 1 93 ? -11.445 -0.988 1.099 1.00 97.12 93 GLU A CA 1
ATOM 732 C C . GLU A 1 93 ? -11.393 -0.158 2.387 1.00 97.12 93 GLU A C 1
ATOM 734 O O . GLU A 1 93 ? -11.898 -0.598 3.417 1.00 97.12 93 GLU A O 1
ATOM 739 N N . LEU A 1 94 ? -10.815 1.046 2.341 1.00 95.94 94 LEU A N 1
ATOM 740 C CA . LEU A 1 94 ? -10.704 1.940 3.500 1.00 95.94 94 LEU A CA 1
ATOM 741 C C . LEU A 1 94 ? -11.851 2.952 3.588 1.00 95.94 94 LEU A C 1
ATOM 743 O O . LEU A 1 94 ? -11.929 3.685 4.566 1.00 95.94 94 LEU A O 1
ATOM 747 N N . GLN A 1 95 ? -12.717 3.020 2.570 1.00 95.06 95 GLN A N 1
ATOM 748 C CA . GLN A 1 95 ? -13.784 4.024 2.451 1.00 95.06 95 GLN A CA 1
ATOM 749 C C . GLN A 1 95 ? -13.261 5.476 2.521 1.00 95.06 95 GLN A C 1
ATOM 751 O O . GLN A 1 95 ? -13.975 6.395 2.921 1.00 95.06 95 GLN A O 1
ATOM 756 N N . ILE A 1 96 ? -12.016 5.694 2.082 1.00 94.75 96 ILE A N 1
ATOM 757 C CA . ILE A 1 96 ? -11.334 6.995 2.038 1.00 94.75 96 ILE A CA 1
ATOM 758 C C . ILE A 1 96 ? -10.985 7.316 0.592 1.00 94.75 96 ILE A C 1
ATOM 760 O O . ILE A 1 96 ? -10.459 6.479 -0.128 1.00 94.75 96 ILE A O 1
ATOM 764 N N . LYS A 1 97 ? -11.223 8.546 0.135 1.00 95.19 97 LYS A N 1
ATOM 765 C CA . LYS A 1 97 ? -10.852 8.925 -1.231 1.00 95.19 97 LYS A CA 1
ATOM 766 C C . LYS A 1 97 ? -9.332 9.081 -1.358 1.00 95.19 97 LYS A C 1
ATOM 768 O O . LYS A 1 97 ? -8.787 10.117 -0.991 1.00 95.19 97 LYS A O 1
ATOM 773 N N . ILE A 1 98 ? -8.670 8.102 -1.968 1.00 95.31 98 ILE A N 1
ATOM 774 C CA . ILE A 1 98 ? -7.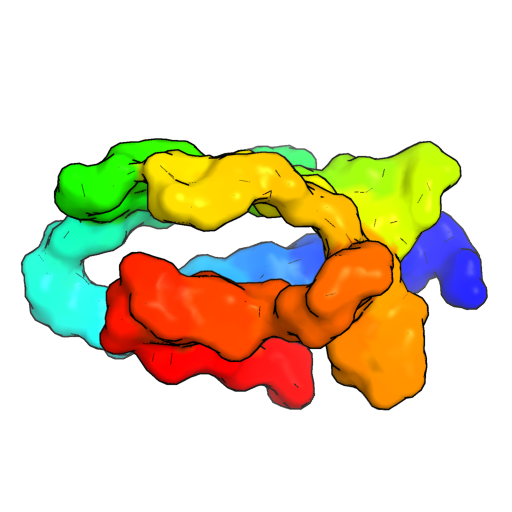231 8.124 -2.252 1.00 95.31 98 ILE A CA 1
ATOM 775 C C . ILE A 1 98 ? -7.015 8.442 -3.735 1.00 95.31 98 ILE A C 1
ATOM 777 O O . ILE A 1 98 ? -7.456 7.704 -4.613 1.00 95.31 98 ILE A O 1
ATOM 781 N N . ASP A 1 99 ? -6.323 9.549 -4.024 1.00 93.12 99 ASP A N 1
ATOM 782 C CA . ASP A 1 99 ? -5.925 9.944 -5.382 1.00 93.12 99 ASP A CA 1
ATOM 783 C C . ASP A 1 99 ? -4.402 10.083 -5.463 1.00 93.12 99 ASP A C 1
ATOM 785 O O . ASP A 1 99 ? -3.804 10.987 -4.874 1.00 93.12 99 ASP A O 1
ATOM 789 N N . LEU A 1 100 ? -3.761 9.169 -6.193 1.00 89.94 100 LEU A N 1
ATOM 790 C CA . LEU A 1 100 ? -2.303 9.119 -6.321 1.00 89.94 100 LEU A CA 1
ATOM 791 C C . LEU A 1 100 ? -1.760 9.892 -7.529 1.00 89.94 100 LEU A C 1
ATOM 793 O O . LEU A 1 100 ? -0.542 9.899 -7.717 1.00 89.94 100 LEU A O 1
ATOM 797 N N . LYS A 1 101 ? -2.613 10.563 -8.311 1.00 77.44 101 LYS A N 1
ATOM 798 C CA . LYS A 1 101 ? -2.180 11.389 -9.449 1.00 77.44 101 LYS A CA 1
ATOM 799 C C . LYS A 1 101 ? -1.530 12.708 -9.050 1.00 77.44 101 LYS A C 1
ATOM 801 O O . LYS A 1 101 ? -1.806 13.217 -7.939 1.00 77.44 101 LYS A O 1
#

Solvent-accessible surface area (backbone atoms only — not comparable to full-atom values): 5945 Å² total; per-residue (Å²): 129,56,73,67,57,52,52,53,53,52,49,54,49,55,52,49,53,51,57,47,49,70,72,65,49,82,82,68,64,65,51,78,48,78,55,98,64,36,38,38,39,36,43,97,78,42,59,32,41,38,34,71,38,76,94,79,61,29,41,38,34,39,36,63,85,84,42,76,46,54,25,37,80,52,99,91,40,44,35,27,94,89,67,53,39,57,41,59,52,50,17,70,73,69,74,42,93,52,77,84,123

pLDDT: mean 94.39, std 5.63, range [61.56, 98.62]

Secondary structure (DSSP, 8-state):
--HHHHHHHHHHHHHHHHHHHHHH-TT---EEEEETTEEEEEETTEEEEEEEETTTTEEEEEETTTEEEEEEEETTEEEETTS-BHHHHHHHHHTS-----